Protein AF-A0A1V4HLN2-F1 (afdb_monomer_lite)

Sequence (85 aa):
MVWSIVIIISVSAIVSIVLIRQKATNDLLRSIVKEMGLRNPLDEDLQKLVTQGKKRKSIRKAQKIYGFTVREAENYIGLLGEGKR

Foldseek 3Di:
DVVVVVVVVVVVVVVVVVVVVVLVVLVVVVVVCVVVVHDDPLLVVLLVCVVVVVLVVSLVSCCVVNVDDSVRSNVVSVVSNVVPD

Secondary structure (DSSP, 8-state):
-HHHHHHHHHHHHHHHHHHHHHHHHHHHHHHHHHHTTPPPHHHHHHHHHHHTT-HHHHHHHHHHHH---HHHHHHHHHHHHHTT-

pLDDT: mean 74.87, std 8.33, range [40.38, 85.19]

Radius of gyration: 17.47 Å; chains: 1; bounding box: 48×24×41 Å

Structure (mmCIF, N/CA/C/O backbone):
data_AF-A0A1V4HLN2-F1
#
_entry.id   AF-A0A1V4HLN2-F1
#
loop_
_atom_site.group_PDB
_atom_site.id
_atom_site.type_symbol
_atom_site.label_atom_id
_atom_site.label_alt_id
_atom_site.label_comp_id
_atom_site.label_asym_id
_atom_site.label_entity_id
_atom_site.label_seq_id
_atom_site.pdbx_PDB_ins_code
_atom_site.Cartn_x
_atom_site.Cartn_y
_atom_site.Cartn_z
_atom_site.occupancy
_atom_site.B_iso_or_equiv
_atom_site.auth_seq_id
_atom_site.auth_comp_id
_atom_site.auth_asym_id
_atom_site.auth_atom_id
_atom_site.pdbx_PDB_model_num
ATOM 1 N N . MET A 1 1 ? 28.981 -15.022 -19.597 1.00 62.84 1 MET A N 1
ATOM 2 C CA . MET A 1 1 ? 28.790 -14.298 -18.318 1.00 62.84 1 MET A CA 1
ATOM 3 C C . MET A 1 1 ? 28.166 -12.916 -18.514 1.00 62.84 1 MET A C 1
ATOM 5 O O 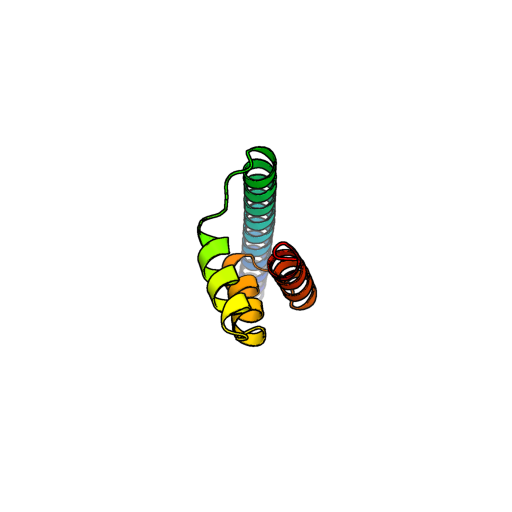. MET A 1 1 ? 27.134 -12.666 -17.915 1.00 62.84 1 MET A O 1
ATOM 9 N N . VAL A 1 2 ? 28.706 -12.043 -19.376 1.00 72.56 2 VAL A N 1
ATOM 10 C CA . VAL A 1 2 ? 28.149 -10.685 -19.605 1.00 72.56 2 VAL A CA 1
ATOM 11 C C . VAL A 1 2 ? 26.700 -10.707 -20.122 1.00 72.56 2 VAL A C 1
ATOM 13 O O . VAL A 1 2 ? 25.844 -10.002 -19.600 1.00 72.56 2 VAL A O 1
ATOM 16 N N . TRP A 1 3 ? 26.386 -11.593 -21.069 1.00 70.38 3 TRP A N 1
ATOM 17 C CA . TRP A 1 3 ? 25.031 -11.760 -21.618 1.00 70.38 3 TRP A CA 1
ATOM 18 C C . TRP A 1 3 ? 23.980 -12.181 -20.579 1.00 70.38 3 TRP A C 1
ATOM 20 O O . TRP A 1 3 ? 22.829 -11.764 -20.647 1.00 70.38 3 TRP A O 1
ATOM 30 N N . SER A 1 4 ? 24.388 -12.955 -19.573 1.00 77.69 4 SER A N 1
ATOM 31 C CA . SER A 1 4 ? 23.534 -13.396 -18.467 1.00 77.69 4 SER A CA 1
ATOM 32 C C . SER A 1 4 ? 23.076 -12.213 -17.607 1.00 77.69 4 SER A C 1
ATOM 34 O O . SER A 1 4 ? 21.919 -12.142 -17.203 1.00 77.69 4 SER A O 1
ATOM 36 N N . ILE A 1 5 ? 23.977 -11.254 -17.370 1.00 79.81 5 ILE A N 1
ATOM 37 C CA . ILE A 1 5 ? 23.715 -10.048 -16.574 1.00 79.81 5 ILE A CA 1
ATOM 38 C C . ILE A 1 5 ? 22.731 -9.130 -17.309 1.00 79.81 5 ILE A C 1
ATOM 40 O O . ILE A 1 5 ? 21.797 -8.615 -16.696 1.00 79.81 5 ILE A O 1
ATOM 44 N N . VAL A 1 6 ? 22.883 -8.988 -18.630 1.00 80.19 6 VAL A N 1
ATOM 45 C CA . VAL A 1 6 ? 21.969 -8.192 -19.466 1.00 80.19 6 VAL A CA 1
ATOM 46 C C . VAL A 1 6 ? 20.541 -8.739 -19.390 1.00 80.19 6 VAL A C 1
ATOM 48 O O . VAL A 1 6 ? 19.598 -7.972 -19.196 1.00 80.19 6 VAL A O 1
ATOM 51 N N . ILE A 1 7 ? 20.370 -10.063 -19.459 1.00 81.69 7 ILE A N 1
ATOM 52 C CA . ILE A 1 7 ? 19.050 -10.705 -19.355 1.00 81.69 7 ILE A CA 1
ATOM 53 C C . ILE A 1 7 ? 18.409 -10.434 -17.985 1.00 81.69 7 ILE A C 1
ATOM 55 O O . ILE A 1 7 ? 17.238 -10.064 -17.923 1.00 81.69 7 ILE A O 1
ATOM 59 N N . ILE A 1 8 ? 19.168 -10.541 -16.890 1.00 81.19 8 ILE A N 1
ATOM 60 C CA . ILE A 1 8 ? 18.656 -10.295 -15.530 1.00 81.19 8 ILE A CA 1
ATOM 61 C C . ILE A 1 8 ? 18.179 -8.843 -15.365 1.00 81.19 8 ILE A C 1
ATOM 63 O O . ILE A 1 8 ? 17.094 -8.605 -14.829 1.00 81.19 8 ILE A O 1
ATOM 67 N N . ILE A 1 9 ? 18.951 -7.872 -15.864 1.00 79.12 9 ILE A N 1
ATOM 68 C CA . ILE A 1 9 ? 18.580 -6.448 -15.810 1.00 79.12 9 ILE A CA 1
ATOM 69 C C . ILE A 1 9 ? 17.303 -6.193 -16.624 1.00 79.12 9 ILE A C 1
ATOM 71 O O . ILE A 1 9 ? 16.397 -5.502 -16.157 1.00 79.12 9 ILE A O 1
ATOM 75 N N . SER A 1 10 ? 17.198 -6.810 -17.804 1.00 74.25 10 SER A N 1
ATOM 76 C CA . SER A 1 10 ? 16.033 -6.689 -18.691 1.00 74.25 10 SER A CA 1
ATOM 77 C C . SER A 1 10 ? 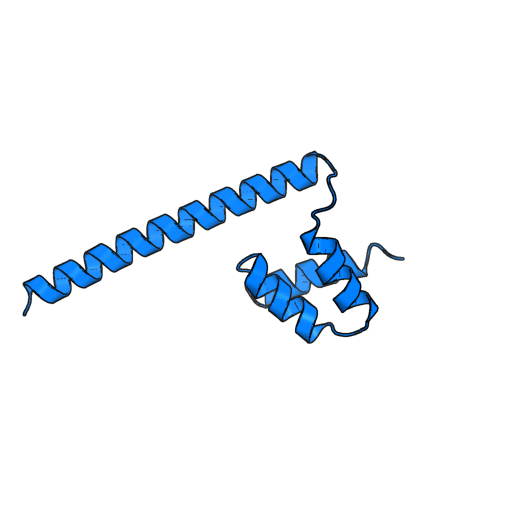14.751 -7.193 -18.025 1.00 74.25 10 SER A C 1
ATOM 79 O O . SER A 1 10 ? 13.728 -6.508 -18.026 1.00 74.25 10 SER A O 1
ATOM 81 N N . VAL A 1 11 ? 14.812 -8.374 -17.403 1.00 78.75 11 VAL A N 1
ATOM 82 C CA . VAL A 1 11 ? 13.667 -8.971 -16.701 1.00 78.75 11 VAL A CA 1
ATOM 83 C C . VAL A 1 11 ? 13.263 -8.120 -15.494 1.00 78.75 11 VAL A C 1
ATOM 85 O O . VAL A 1 11 ? 12.076 -7.865 -15.299 1.00 78.75 11 VAL A O 1
ATOM 88 N N . SER A 1 12 ? 14.230 -7.612 -14.724 1.00 72.38 12 SER A N 1
ATOM 89 C CA . SER A 1 12 ? 13.968 -6.728 -13.578 1.00 72.38 12 SER A CA 1
ATOM 90 C C . SER A 1 12 ? 13.221 -5.445 -13.977 1.00 72.38 12 SER A C 1
ATOM 92 O O . SER A 1 12 ? 12.262 -5.035 -13.311 1.00 72.38 12 SER A O 1
ATOM 94 N N . ALA A 1 13 ? 13.599 -4.840 -15.109 1.00 73.50 13 ALA A N 1
ATOM 95 C CA . ALA A 1 13 ? 12.927 -3.653 -15.635 1.00 73.50 13 ALA A CA 1
ATOM 96 C C . ALA A 1 13 ? 11.467 -3.945 -16.028 1.00 73.50 13 ALA A C 1
ATOM 98 O O . ALA A 1 13 ? 10.564 -3.191 -15.659 1.00 73.50 13 ALA A O 1
ATOM 99 N N . ILE A 1 14 ? 11.216 -5.069 -16.707 1.00 76.50 14 ILE A N 1
ATOM 100 C CA . ILE A 1 14 ? 9.863 -5.489 -17.107 1.00 76.50 14 ILE A CA 1
ATOM 101 C C . ILE A 1 14 ? 8.985 -5.741 -15.876 1.00 76.50 14 ILE A C 1
ATOM 103 O O . ILE A 1 14 ? 7.859 -5.245 -15.812 1.00 76.50 14 ILE A O 1
ATOM 107 N N . VAL A 1 15 ? 9.506 -6.451 -14.870 1.00 72.50 15 VAL A N 1
ATOM 108 C CA . VAL A 1 15 ? 8.789 -6.707 -13.609 1.00 72.50 15 VAL A CA 1
ATOM 109 C C . VAL A 1 15 ? 8.432 -5.394 -12.911 1.00 72.50 15 VAL A C 1
ATOM 111 O O . VAL A 1 15 ? 7.296 -5.220 -12.471 1.00 72.50 15 VAL A O 1
ATOM 114 N N . SER A 1 16 ? 9.357 -4.434 -12.875 1.00 70.19 16 SER A N 1
ATOM 115 C CA . SER A 1 16 ? 9.107 -3.115 -12.281 1.00 70.19 16 SER A CA 1
ATOM 116 C C . SER A 1 16 ? 7.974 -2.367 -12.995 1.00 70.19 16 SER A C 1
ATOM 118 O O . SER A 1 16 ? 7.082 -1.829 -12.340 1.00 70.19 16 SER A O 1
ATOM 120 N N . ILE A 1 17 ? 7.947 -2.387 -14.332 1.00 73.44 17 ILE A N 1
ATOM 121 C CA . ILE A 1 17 ? 6.885 -1.753 -15.133 1.00 73.44 17 ILE A CA 1
ATOM 122 C C . ILE A 1 17 ? 5.521 -2.401 -14.861 1.00 73.44 17 ILE A C 1
ATOM 124 O O . ILE A 1 17 ? 4.522 -1.694 -14.705 1.00 73.44 17 ILE A O 1
ATOM 128 N N . VAL A 1 18 ? 5.467 -3.734 -14.777 1.00 72.19 18 VAL A N 1
ATOM 129 C CA . VAL A 1 18 ? 4.227 -4.470 -14.480 1.00 72.19 18 VAL A CA 1
ATOM 130 C C . VAL A 1 18 ? 3.702 -4.120 -13.087 1.00 72.19 18 VAL A C 1
ATOM 132 O O . VAL A 1 18 ? 2.511 -3.845 -12.943 1.00 72.19 18 VAL A O 1
ATOM 135 N N . LEU A 1 19 ? 4.579 -4.048 -12.081 1.00 69.38 19 LEU A N 1
ATOM 136 C CA . LEU A 1 19 ? 4.205 -3.657 -10.718 1.00 69.38 19 LEU A CA 1
ATOM 137 C C . LEU A 1 19 ? 3.684 -2.214 -10.652 1.00 69.38 19 LEU A C 1
ATOM 139 O O . LEU A 1 19 ? 2.680 -1.955 -9.987 1.00 69.38 19 LEU A O 1
ATOM 143 N N . ILE A 1 20 ? 4.311 -1.283 -11.380 1.00 72.12 20 ILE A N 1
ATOM 144 C CA . ILE A 1 20 ? 3.848 0.112 -11.469 1.00 72.12 20 ILE A CA 1
ATOM 145 C C . ILE A 1 20 ? 2.450 0.177 -12.099 1.00 72.12 20 ILE A C 1
ATOM 147 O O . ILE A 1 20 ? 1.566 0.851 -11.569 1.00 72.12 20 ILE A O 1
ATOM 151 N N . ARG A 1 21 ? 2.214 -0.555 -13.197 1.00 69.81 21 ARG A N 1
ATOM 152 C CA . ARG A 1 21 ? 0.897 -0.598 -13.855 1.00 69.81 21 ARG A CA 1
ATOM 153 C C . ARG A 1 21 ? -0.177 -1.252 -12.988 1.00 69.81 21 ARG A C 1
ATOM 155 O O . ARG A 1 21 ? -1.310 -0.771 -12.967 1.00 69.81 21 ARG A O 1
ATOM 162 N N . GLN A 1 22 ? 0.165 -2.307 -12.248 1.00 70.88 22 GLN A N 1
ATOM 163 C CA . GLN A 1 22 ? -0.743 -2.907 -11.267 1.00 70.88 22 GLN A CA 1
ATOM 164 C C . GLN A 1 22 ? -1.124 -1.913 -10.174 1.00 70.88 22 GLN A C 1
ATOM 166 O O . GLN A 1 22 ? -2.303 -1.800 -9.846 1.00 70.88 22 GLN A O 1
ATOM 171 N N . LYS A 1 23 ? -0.149 -1.163 -9.648 1.00 70.06 23 LYS A N 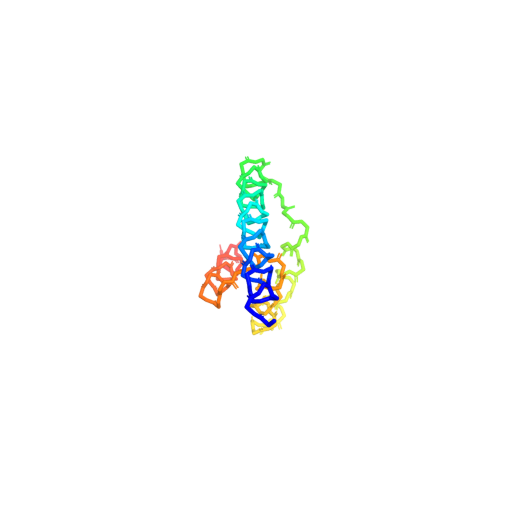1
ATOM 172 C CA . LYS A 1 23 ? -0.403 -0.142 -8.630 1.00 70.06 23 LYS A CA 1
ATOM 173 C C . LYS A 1 23 ? -1.345 0.942 -9.159 1.00 70.06 23 LYS A C 1
ATOM 175 O O . LYS A 1 23 ? -2.362 1.204 -8.531 1.00 70.06 23 LYS A O 1
ATOM 180 N N . ALA A 1 24 ? -1.089 1.453 -10.364 1.00 69.50 24 ALA A N 1
ATOM 181 C CA . ALA A 1 24 ? -1.954 2.441 -11.012 1.00 69.50 24 ALA A CA 1
ATOM 182 C C . ALA A 1 24 ? -3.387 1.925 -11.249 1.00 69.50 24 ALA A C 1
ATOM 184 O O . ALA A 1 24 ? -4.354 2.650 -11.028 1.00 69.50 24 ALA A O 1
ATOM 185 N N . THR A 1 25 ? -3.535 0.661 -11.660 1.00 72.19 25 THR A N 1
ATOM 186 C CA . THR A 1 25 ? -4.854 0.039 -11.867 1.00 72.19 25 THR A CA 1
ATOM 187 C C . THR A 1 25 ? -5.604 -0.114 -10.547 1.00 72.19 25 THR A C 1
ATOM 189 O O . THR A 1 25 ? -6.790 0.198 -10.477 1.00 72.19 25 THR A O 1
ATOM 192 N N . ASN A 1 26 ? -4.916 -0.546 -9.487 1.00 74.38 26 ASN A N 1
ATOM 193 C CA . ASN A 1 26 ? -5.501 -0.649 -8.153 1.00 74.38 26 ASN A CA 1
ATOM 194 C C . ASN A 1 26 ? -5.905 0.717 -7.596 1.00 74.38 26 ASN A C 1
ATOM 196 O O . ASN A 1 26 ? -6.978 0.823 -7.009 1.00 74.38 26 ASN A O 1
ATOM 200 N N . ASP A 1 27 ? -5.086 1.750 -7.794 1.00 73.88 27 ASP A N 1
ATOM 201 C CA . ASP A 1 27 ? -5.389 3.111 -7.345 1.00 73.88 27 ASP A CA 1
ATOM 202 C C . ASP A 1 27 ? -6.615 3.682 -8.077 1.00 73.88 27 ASP A C 1
ATOM 204 O O . ASP A 1 27 ? -7.505 4.245 -7.435 1.00 73.88 27 ASP A O 1
ATOM 208 N N . LEU A 1 28 ? -6.726 3.450 -9.392 1.00 74.88 28 LEU A N 1
ATOM 209 C CA . LEU A 1 28 ? -7.919 3.787 -10.179 1.00 74.88 28 LEU A CA 1
ATOM 210 C C . LEU A 1 28 ? -9.158 3.043 -9.682 1.00 74.88 28 LEU A C 1
ATOM 212 O O . LEU A 1 28 ? -10.190 3.670 -9.449 1.00 74.88 28 LEU A O 1
ATOM 216 N N . LEU A 1 29 ? -9.054 1.729 -9.455 1.00 72.44 29 LEU A N 1
ATOM 217 C CA . LEU A 1 29 ? -10.154 0.934 -8.904 1.00 72.44 29 LEU A CA 1
ATOM 218 C C . LEU A 1 29 ? -10.602 1.484 -7.546 1.00 72.44 29 LEU A C 1
ATOM 220 O O . LEU A 1 29 ? -11.794 1.584 -7.275 1.00 72.44 29 LEU A O 1
ATOM 224 N N . ARG A 1 30 ? -9.647 1.888 -6.703 1.00 68.56 30 ARG A N 1
ATOM 225 C CA . ARG A 1 30 ? -9.910 2.503 -5.398 1.00 68.56 30 ARG A CA 1
ATOM 226 C C . ARG A 1 30 ? -10.633 3.838 -5.528 1.00 68.56 30 ARG A C 1
ATOM 228 O O . ARG A 1 30 ? -11.543 4.098 -4.746 1.00 68.56 30 ARG A O 1
ATOM 235 N N . SER A 1 31 ? -10.233 4.666 -6.492 1.00 70.44 31 SER A N 1
ATOM 236 C CA . SER A 1 31 ? -10.886 5.946 -6.777 1.00 70.44 31 SER A CA 1
ATOM 237 C C . SER A 1 31 ? -12.324 5.733 -7.240 1.00 70.44 31 SER A C 1
ATOM 239 O O . SER A 1 31 ? -13.234 6.342 -6.692 1.00 70.44 31 SER A O 1
ATOM 241 N N . ILE A 1 32 ? -12.535 4.790 -8.160 1.00 73.69 32 ILE A N 1
ATOM 242 C CA . ILE A 1 32 ? -13.858 4.427 -8.676 1.00 73.69 32 ILE A CA 1
ATOM 243 C C . ILE A 1 32 ? -14.752 3.878 -7.552 1.00 73.69 32 ILE A C 1
ATOM 245 O O . ILE A 1 32 ? -15.897 4.294 -7.410 1.00 73.69 32 ILE A O 1
ATOM 249 N N . VAL A 1 33 ? -14.236 2.982 -6.705 1.00 69.19 33 VAL A N 1
ATOM 250 C CA . VAL A 1 33 ? -14.971 2.450 -5.540 1.00 69.19 33 VAL A CA 1
ATOM 251 C C . VAL A 1 33 ? -15.347 3.568 -4.563 1.00 69.19 33 VAL A C 1
ATOM 253 O O . VAL A 1 33 ? -16.471 3.585 -4.059 1.00 69.19 33 VAL A O 1
ATOM 256 N N . LYS A 1 34 ? -14.438 4.524 -4.330 1.00 67.62 34 LYS A N 1
ATOM 257 C CA . LYS A 1 34 ? -14.683 5.692 -3.474 1.00 67.62 34 LYS A CA 1
ATOM 258 C C . LYS A 1 34 ? -15.756 6.615 -4.061 1.00 67.62 34 LYS A C 1
ATOM 260 O O . LYS A 1 34 ? -16.624 7.056 -3.315 1.00 67.62 34 LYS A O 1
ATOM 265 N N . GLU A 1 35 ? -15.715 6.885 -5.365 1.00 70.69 35 GLU A N 1
ATOM 266 C CA . GLU A 1 35 ? -16.725 7.691 -6.067 1.00 70.69 35 GLU A CA 1
ATOM 267 C C . GLU A 1 35 ? -18.095 7.009 -6.095 1.00 70.69 35 GLU A C 1
ATOM 269 O O . GLU A 1 35 ? -19.112 7.670 -5.909 1.00 70.69 35 GLU A O 1
ATOM 274 N N . MET A 1 36 ? -18.132 5.682 -6.240 1.00 71.06 36 MET A N 1
ATOM 275 C CA . MET A 1 36 ? -19.374 4.907 -6.197 1.00 71.06 36 MET A CA 1
ATOM 276 C C . MET A 1 36 ? -19.950 4.744 -4.780 1.00 71.06 36 MET A C 1
ATOM 278 O O . MET A 1 36 ? -21.005 4.133 -4.622 1.00 71.06 36 MET A O 1
ATOM 282 N N . GLY A 1 37 ? -19.271 5.238 -3.735 1.00 62.25 37 GLY A N 1
ATOM 283 C CA . GLY A 1 37 ? -19.705 5.075 -2.342 1.00 62.25 37 GLY A CA 1
ATOM 284 C C . GLY A 1 37 ? -19.769 3.613 -1.883 1.00 62.25 37 GLY A C 1
ATOM 285 O O . GLY A 1 37 ? -20.358 3.306 -0.844 1.00 62.25 37 GLY A O 1
ATOM 286 N N . LEU A 1 38 ? -19.172 2.696 -2.650 1.00 64.75 38 LEU A N 1
ATOM 287 C CA . LEU A 1 38 ? -19.168 1.276 -2.345 1.00 64.75 38 LEU A CA 1
ATOM 288 C C . LEU A 1 38 ? -18.176 1.035 -1.211 1.00 64.75 38 LEU A C 1
ATOM 290 O O . LEU A 1 38 ? -16.989 1.346 -1.315 1.00 64.75 38 LEU A O 1
ATOM 294 N N . ARG A 1 39 ? -18.655 0.450 -0.110 1.00 59.06 39 ARG A N 1
ATOM 295 C CA . ARG A 1 39 ? -17.756 -0.059 0.926 1.00 59.06 39 ARG A CA 1
ATOM 296 C C . ARG A 1 39 ? -16.911 -1.161 0.314 1.00 59.06 39 ARG A C 1
ATOM 298 O O . ARG A 1 39 ? -17.439 -2.170 -0.147 1.00 59.06 39 ARG A O 1
ATOM 305 N N . ASN A 1 40 ? -15.597 -0.978 0.332 1.00 65.88 40 ASN A N 1
ATOM 306 C CA . ASN A 1 40 ? -14.699 -2.041 -0.066 1.00 65.88 40 ASN A CA 1
ATOM 307 C C . ASN A 1 40 ? -14.847 -3.184 0.959 1.00 65.88 40 ASN A C 1
ATOM 309 O O . ASN A 1 40 ? -14.646 -2.939 2.149 1.00 65.88 40 ASN A O 1
ATOM 313 N N . PRO A 1 41 ? -15.190 -4.422 0.566 1.00 62.47 41 PRO A N 1
ATOM 314 C CA . PRO A 1 41 ? -15.334 -5.536 1.511 1.00 62.47 41 PRO A CA 1
ATOM 315 C C . PRO A 1 41 ? -14.047 -5.804 2.314 1.00 62.47 41 PRO A C 1
ATOM 317 O O . PRO A 1 41 ? -14.091 -6.298 3.439 1.00 62.47 41 PRO A O 1
ATOM 320 N N . LEU A 1 42 ? -12.888 -5.401 1.782 1.00 66.38 42 LEU A N 1
ATOM 321 C CA . LEU A 1 42 ? -11.600 -5.454 2.481 1.00 66.38 42 LEU A CA 1
ATOM 322 C C . LEU A 1 42 ? -11.513 -4.468 3.661 1.00 66.38 42 LEU A C 1
ATOM 324 O O . LEU A 1 42 ? -10.743 -4.697 4.600 1.00 66.38 42 LEU A O 1
ATOM 328 N N . ASP A 1 43 ? -12.315 -3.402 3.648 1.00 68.50 43 ASP A N 1
ATOM 329 C CA . ASP A 1 43 ? -12.375 -2.422 4.729 1.00 68.50 43 ASP A CA 1
ATOM 330 C C . ASP A 1 43 ? -13.145 -2.935 5.937 1.00 68.50 43 ASP A C 1
ATOM 332 O O . ASP A 1 43 ? -12.786 -2.567 7.048 1.00 68.50 43 ASP A O 1
ATOM 336 N N . GLU A 1 44 ? -14.122 -3.833 5.782 1.00 70.56 44 GLU A N 1
ATOM 337 C CA . GLU A 1 44 ? -14.797 -4.440 6.940 1.00 70.56 44 GLU A CA 1
ATOM 338 C C . GLU A 1 44 ? -13.823 -5.255 7.790 1.00 70.56 44 GLU A C 1
ATOM 340 O O . GLU A 1 44 ? -13.827 -5.189 9.021 1.00 70.56 44 GLU A O 1
ATOM 345 N N . ASP A 1 45 ? -12.938 -5.991 7.128 1.00 74.44 45 ASP A N 1
ATOM 346 C CA . ASP A 1 45 ? -11.903 -6.796 7.762 1.00 74.44 45 ASP A CA 1
ATOM 347 C C . ASP A 1 45 ? -10.869 -5.932 8.494 1.00 74.44 45 ASP A C 1
ATOM 349 O O . ASP A 1 45 ? -10.432 -6.255 9.605 1.00 74.44 45 ASP A O 1
ATOM 353 N N . LEU A 1 46 ? -10.476 -4.813 7.883 1.00 77.94 46 LEU A N 1
ATOM 354 C CA . LEU A 1 46 ? -9.586 -3.831 8.499 1.00 77.94 46 LEU A CA 1
ATOM 355 C C . LEU A 1 46 ? -10.282 -3.098 9.649 1.00 77.94 46 LEU A C 1
ATOM 357 O O . LEU A 1 46 ? -9.691 -2.943 10.717 1.00 77.94 46 LEU A O 1
ATOM 361 N N . GLN A 1 47 ? -11.549 -2.732 9.486 1.00 78.31 47 GLN A N 1
ATOM 362 C CA . GLN A 1 47 ? -12.358 -2.041 10.487 1.00 78.31 47 GLN A CA 1
ATOM 363 C C . GLN A 1 47 ? -12.639 -2.938 11.701 1.00 78.31 47 GLN A C 1
ATOM 365 O O . GLN A 1 47 ? -12.561 -2.469 12.839 1.00 78.31 47 GLN A O 1
ATOM 370 N N . LYS A 1 48 ? -12.850 -4.248 11.503 1.00 80.50 48 LYS A N 1
ATOM 371 C CA . LYS A 1 48 ? -12.888 -5.253 12.584 1.00 80.50 48 LYS A CA 1
ATOM 372 C C . LYS A 1 48 ? -11.570 -5.300 13.359 1.00 80.50 48 LYS A C 1
ATOM 374 O O . LYS A 1 48 ? -11.572 -5.343 14.585 1.00 80.50 48 LYS A O 1
ATOM 379 N N . LEU A 1 49 ? -10.427 -5.248 12.675 1.00 81.38 49 LEU A N 1
ATOM 380 C CA . LEU A 1 49 ? -9.120 -5.239 13.346 1.00 81.38 49 LEU A CA 1
ATOM 381 C C . LEU A 1 49 ? -8.861 -3.940 14.120 1.00 81.38 49 LEU A C 1
ATOM 383 O O . LEU A 1 49 ? -8.279 -3.986 15.205 1.00 81.38 49 LEU A O 1
ATOM 387 N N . VAL A 1 50 ? -9.300 -2.797 13.589 1.00 81.38 50 VAL A N 1
ATOM 388 C CA . VAL A 1 50 ? -9.207 -1.494 14.266 1.00 81.38 50 VAL A CA 1
ATOM 389 C C . VAL A 1 50 ? -10.105 -1.449 15.502 1.00 81.38 50 VAL A C 1
ATOM 391 O O . VAL A 1 50 ? -9.630 -1.095 16.577 1.00 81.38 50 VAL A O 1
ATOM 394 N N . THR A 1 51 ? -11.361 -1.887 15.387 1.00 79.81 51 THR A N 1
ATOM 395 C CA . THR A 1 51 ? -12.312 -1.939 16.515 1.00 79.81 51 THR A CA 1
ATOM 396 C C . THR A 1 51 ? -11.892 -2.917 17.614 1.00 79.81 51 THR A C 1
ATOM 398 O O . THR A 1 51 ? -12.157 -2.664 18.781 1.00 79.81 51 THR A O 1
ATOM 401 N N . GLN A 1 52 ? -11.160 -3.983 17.278 1.00 84.31 52 GLN A N 1
ATOM 402 C CA . GLN A 1 52 ? -10.550 -4.897 18.254 1.00 84.31 52 GLN A CA 1
ATOM 403 C C . GLN A 1 52 ? -9.276 -4.340 18.925 1.00 84.31 52 GLN A C 1
ATOM 405 O O . GLN A 1 52 ? -8.585 -5.081 19.625 1.00 84.31 52 GLN A O 1
ATOM 410 N N . GLY A 1 53 ? -8.889 -3.085 18.662 1.00 81.31 53 GLY A N 1
ATOM 411 C CA . GLY A 1 53 ? -7.664 -2.478 19.198 1.00 81.31 53 GLY A CA 1
ATOM 412 C C . GLY A 1 53 ? -6.366 -3.038 18.599 1.00 81.31 53 GLY A C 1
ATOM 413 O O . GLY A 1 53 ? -5.266 -2.677 19.017 1.00 81.31 53 GLY A O 1
ATOM 414 N N . LYS A 1 54 ? -6.444 -3.896 17.572 1.00 85.19 54 LYS A N 1
ATOM 415 C CA . LYS A 1 54 ? -5.288 -4.572 16.958 1.00 85.19 54 LYS A CA 1
ATOM 416 C C . LYS A 1 54 ? -4.601 -3.697 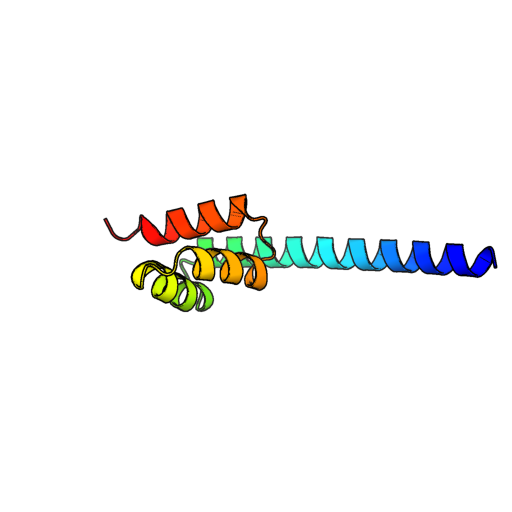15.900 1.00 85.19 54 LYS A C 1
ATOM 418 O O . LYS A 1 54 ? -4.213 -4.206 14.849 1.00 85.19 54 LYS A O 1
ATOM 423 N N . LYS A 1 55 ? -4.378 -2.406 16.193 1.00 80.44 55 LYS A N 1
ATOM 424 C CA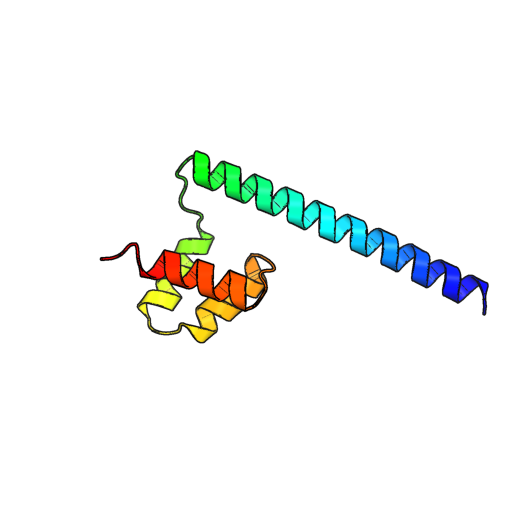 . LYS A 1 55 ? -3.876 -1.373 15.255 1.00 80.44 55 LYS A CA 1
ATOM 425 C C . LYS A 1 55 ? -2.655 -1.825 14.441 1.00 80.44 55 LYS A C 1
ATOM 427 O O . LYS A 1 55 ? -2.624 -1.677 13.223 1.00 80.44 55 LYS A O 1
ATOM 432 N N . ARG A 1 56 ? -1.677 -2.475 15.086 1.00 82.62 56 ARG A N 1
ATOM 433 C CA . ARG A 1 56 ? -0.459 -2.988 14.425 1.00 82.62 56 ARG A CA 1
ATOM 434 C C . ARG A 1 56 ? -0.744 -4.100 13.403 1.00 82.62 56 ARG A C 1
ATOM 436 O O . ARG A 1 56 ? -0.067 -4.179 12.380 1.00 82.62 56 ARG A O 1
ATOM 443 N N . LYS A 1 57 ? -1.742 -4.957 13.660 1.00 84.19 57 LYS A N 1
ATOM 444 C CA . LYS A 1 57 ? -2.190 -5.985 12.702 1.00 84.19 57 LYS A CA 1
ATOM 445 C C . LYS A 1 57 ? -2.992 -5.358 11.562 1.00 84.19 57 LYS A C 1
ATOM 447 O O . LYS A 1 57 ? -2.819 -5.792 10.428 1.00 84.19 57 LYS A O 1
ATOM 452 N N . SER A 1 58 ? -3.798 -4.331 11.838 1.00 84.06 58 SER A N 1
ATOM 453 C CA . SER A 1 58 ? -4.527 -3.572 10.814 1.00 84.06 58 SER A CA 1
ATOM 454 C C . SER A 1 58 ? -3.566 -2.910 9.826 1.00 84.06 58 SER A C 1
ATOM 456 O O . SER A 1 58 ? -3.722 -3.085 8.623 1.00 84.06 58 SER A O 1
ATOM 458 N N . ILE A 1 59 ? -2.513 -2.251 10.326 1.00 83.88 59 ILE A N 1
ATOM 459 C CA . ILE A 1 59 ? -1.475 -1.615 9.498 1.00 83.88 59 ILE A CA 1
ATOM 460 C C . ILE A 1 59 ? -0.790 -2.658 8.609 1.00 83.88 59 ILE A C 1
ATOM 462 O O . ILE A 1 59 ? -0.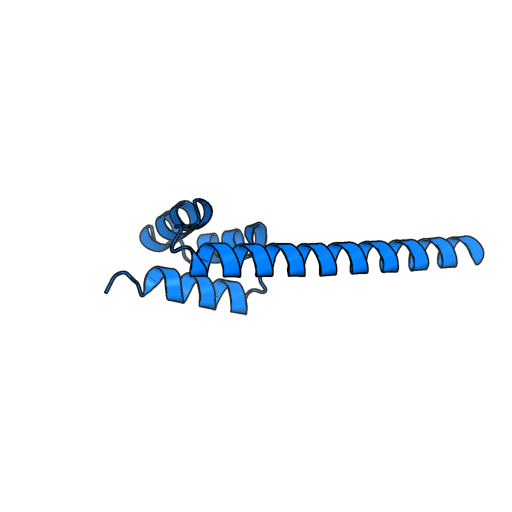796 -2.518 7.392 1.00 83.88 59 ILE A O 1
ATOM 466 N N . ARG A 1 60 ? -0.288 -3.764 9.182 1.00 85.00 60 ARG A N 1
ATOM 467 C CA . ARG A 1 60 ? 0.351 -4.839 8.395 1.00 85.00 60 ARG A CA 1
ATOM 468 C C . ARG A 1 60 ? -0.576 -5.429 7.331 1.00 85.00 60 ARG A C 1
ATOM 470 O O . ARG A 1 60 ? -0.129 -5.749 6.233 1.00 85.00 60 ARG A O 1
ATOM 477 N N . LYS A 1 61 ? -1.864 -5.589 7.649 1.00 83.06 61 LYS A N 1
ATOM 478 C CA . LYS A 1 61 ? -2.851 -6.118 6.702 1.00 83.06 61 LYS A CA 1
ATOM 479 C C . LYS A 1 61 ? -3.142 -5.104 5.587 1.00 83.06 61 LYS A C 1
ATOM 481 O O . LYS A 1 61 ? -3.192 -5.508 4.433 1.00 83.06 61 LYS A O 1
ATOM 486 N N . ALA A 1 62 ? -3.211 -3.808 5.897 1.00 82.19 62 ALA A N 1
ATOM 487 C CA . ALA A 1 62 ? -3.346 -2.742 4.901 1.00 82.19 62 ALA A CA 1
ATOM 488 C C . ALA A 1 62 ? -2.133 -2.670 3.960 1.00 82.19 62 ALA A C 1
ATOM 490 O O . ALA A 1 62 ? -2.314 -2.557 2.752 1.00 82.19 62 ALA A O 1
ATOM 491 N N . GLN A 1 63 ? -0.911 -2.827 4.479 1.00 83.81 63 GLN A N 1
ATOM 492 C CA . GLN A 1 63 ? 0.294 -2.914 3.643 1.00 83.81 63 GLN A CA 1
ATOM 493 C C . GLN A 1 63 ? 0.242 -4.112 2.690 1.00 83.81 63 GLN A C 1
ATOM 495 O O . GLN A 1 63 ? 0.593 -3.987 1.523 1.00 83.81 63 GLN A O 1
ATOM 500 N N . LYS A 1 64 ? -0.227 -5.271 3.170 1.00 80.69 64 LYS A N 1
ATOM 501 C CA . LYS A 1 64 ? -0.305 -6.492 2.358 1.00 80.69 64 LYS A CA 1
ATOM 502 C C . LYS A 1 64 ? -1.394 -6.427 1.284 1.00 80.69 64 LYS A C 1
ATOM 504 O O . LYS A 1 64 ? -1.182 -6.927 0.188 1.00 80.69 64 LYS A O 1
ATOM 509 N N . ILE A 1 65 ? -2.551 -5.851 1.609 1.00 79.94 65 ILE A N 1
ATOM 510 C CA . ILE A 1 65 ? -3.698 -5.765 0.694 1.00 79.94 65 ILE A CA 1
ATOM 511 C C . ILE A 1 65 ? -3.480 -4.666 -0.348 1.00 79.94 65 ILE A C 1
ATOM 513 O O . ILE A 1 65 ? -3.733 -4.882 -1.527 1.00 79.94 65 ILE A O 1
ATOM 517 N N . TYR A 1 66 ? -3.016 -3.493 0.086 1.00 76.88 66 TYR A N 1
ATOM 518 C CA . TYR A 1 66 ? -2.970 -2.295 -0.754 1.00 76.88 66 TYR A CA 1
ATOM 519 C C . TYR A 1 66 ? -1.559 -1.923 -1.224 1.00 76.88 66 TYR A C 1
ATOM 521 O O . TYR A 1 66 ? -1.396 -0.951 -1.951 1.00 76.88 66 TYR A O 1
ATOM 529 N N . GLY A 1 67 ? -0.524 -2.659 -0.807 1.00 76.25 67 GLY A N 1
ATOM 530 C CA . GLY A 1 67 ? 0.866 -2.325 -1.139 1.00 76.25 67 GLY A CA 1
ATOM 531 C C . GLY A 1 67 ? 1.337 -1.008 -0.516 1.00 76.25 67 GLY A C 1
ATOM 532 O O . GLY A 1 67 ? 2.282 -0.393 -1.007 1.00 76.25 67 GLY A O 1
ATOM 533 N N . PHE A 1 68 ? 0.662 -0.551 0.539 1.00 83.56 68 PHE A N 1
ATOM 534 C CA . PHE A 1 68 ? 0.974 0.702 1.210 1.00 83.56 68 PHE A CA 1
ATOM 535 C C . PHE A 1 68 ? 2.321 0.658 1.928 1.00 83.56 68 PHE A C 1
ATOM 537 O O . PHE A 1 68 ? 2.713 -0.338 2.546 1.00 83.56 68 PHE A O 1
ATOM 544 N N . THR A 1 69 ? 2.997 1.801 1.926 1.00 82.31 69 THR A N 1
ATOM 545 C CA . THR A 1 69 ? 4.068 2.083 2.880 1.00 82.31 69 THR A CA 1
ATOM 546 C C . THR A 1 69 ? 3.506 2.124 4.305 1.00 82.31 69 THR A C 1
ATOM 548 O O . THR A 1 69 ? 2.300 2.255 4.517 1.00 82.31 69 THR A O 1
ATOM 551 N N . VAL A 1 70 ? 4.375 2.007 5.315 1.00 82.75 70 VAL A N 1
ATOM 552 C CA . VAL A 1 70 ? 3.949 2.018 6.731 1.00 82.75 70 VAL A CA 1
ATOM 553 C C . VAL A 1 70 ? 3.107 3.260 7.037 1.00 82.75 70 VAL A C 1
ATOM 555 O O . VAL A 1 70 ? 2.046 3.159 7.646 1.00 82.75 70 VAL A O 1
ATOM 558 N N . ARG A 1 71 ? 3.546 4.415 6.532 1.00 84.19 71 ARG A N 1
ATOM 559 C CA . ARG A 1 71 ? 2.920 5.716 6.767 1.00 84.19 71 ARG A CA 1
ATOM 560 C C . ARG A 1 71 ? 1.572 5.861 6.051 1.00 84.19 71 ARG A C 1
ATOM 562 O O . ARG A 1 71 ? 0.627 6.376 6.638 1.00 84.19 71 ARG A O 1
ATOM 569 N N . GLU A 1 72 ? 1.452 5.364 4.819 1.00 78.31 72 GLU A N 1
ATOM 570 C CA . GLU A 1 72 ? 0.171 5.316 4.091 1.00 78.31 72 GLU A CA 1
ATOM 571 C C . GLU A 1 72 ? -0.833 4.385 4.780 1.00 78.31 72 GLU A C 1
ATOM 573 O O . GLU A 1 72 ? -2.002 4.732 4.935 1.00 78.31 72 GLU A O 1
ATOM 578 N N . ALA A 1 73 ? -0.372 3.223 5.252 1.00 84.44 73 ALA A N 1
ATOM 579 C CA . ALA A 1 73 ? -1.203 2.275 5.980 1.00 84.44 73 ALA A CA 1
ATOM 580 C C . ALA A 1 73 ? -1.673 2.836 7.330 1.00 84.44 73 ALA A C 1
ATOM 582 O O . ALA A 1 73 ? -2.835 2.657 7.689 1.00 84.44 73 ALA A O 1
ATOM 583 N N . GLU A 1 74 ? -0.809 3.535 8.066 1.00 83.81 74 GLU A N 1
ATOM 584 C CA . GLU A 1 74 ? -1.185 4.232 9.301 1.00 83.81 74 GLU A CA 1
ATOM 585 C C . GLU A 1 74 ? -2.238 5.307 9.058 1.00 83.81 74 GLU A C 1
ATOM 587 O O . GLU A 1 74 ? -3.231 5.351 9.785 1.00 83.81 74 GLU A O 1
ATOM 592 N N . ASN A 1 75 ? -2.054 6.120 8.016 1.00 84.25 75 ASN A N 1
ATOM 593 C CA . ASN A 1 75 ? -2.991 7.182 7.664 1.00 84.25 75 ASN A CA 1
ATOM 594 C C . ASN A 1 75 ? -4.354 6.601 7.250 1.00 84.25 75 ASN A C 1
ATOM 596 O O . ASN A 1 75 ? -5.399 7.022 7.738 1.00 84.25 75 ASN A O 1
ATOM 600 N N . TYR A 1 76 ? -4.346 5.542 6.436 1.00 82.50 76 TYR A N 1
ATOM 601 C CA . TYR A 1 76 ? -5.562 4.841 6.023 1.00 82.50 76 TYR A CA 1
ATOM 602 C C . TYR A 1 76 ? -6.328 4.221 7.202 1.00 82.50 76 TYR A C 1
ATOM 604 O O . TYR A 1 76 ? -7.548 4.344 7.302 1.00 82.50 76 TYR A O 1
ATOM 612 N N . ILE A 1 77 ? -5.609 3.571 8.121 1.00 83.44 77 ILE A N 1
ATOM 613 C CA . ILE A 1 77 ? -6.186 3.004 9.345 1.00 83.44 77 ILE A CA 1
ATOM 614 C C . ILE A 1 77 ? -6.716 4.096 10.283 1.00 83.44 77 ILE A C 1
ATOM 616 O O . ILE A 1 77 ? -7.736 3.877 10.936 1.00 83.44 77 ILE A O 1
ATOM 620 N N . GLY A 1 78 ? -6.049 5.251 10.349 1.00 81.94 78 GLY A N 1
ATOM 621 C CA . GLY A 1 78 ? -6.517 6.424 11.089 1.00 81.94 78 GLY A CA 1
ATOM 622 C C . GLY A 1 78 ? -7.882 6.894 10.591 1.00 81.94 78 GLY A C 1
ATOM 623 O O . GLY A 1 78 ? -8.833 6.920 11.368 1.00 81.94 78 GLY A O 1
ATOM 624 N N . LEU A 1 79 ? -8.009 7.114 9.279 1.00 79.81 79 LEU A N 1
ATOM 625 C CA . LEU A 1 79 ? -9.269 7.515 8.638 1.00 79.81 79 LEU A CA 1
ATOM 626 C C . LEU A 1 79 ? -10.404 6.501 8.875 1.00 79.81 79 LEU A C 1
ATOM 628 O O . LEU A 1 79 ? -11.542 6.881 9.142 1.00 79.81 79 LEU A O 1
ATOM 632 N N . LEU A 1 80 ? -10.095 5.199 8.838 1.00 77.06 80 LEU A N 1
ATOM 633 C CA . LEU A 1 80 ? -11.059 4.127 9.132 1.00 77.06 80 LEU A CA 1
ATOM 634 C C . LEU A 1 80 ? -11.509 4.079 10.603 1.00 77.06 80 LEU A C 1
ATOM 636 O O . LEU A 1 80 ? -12.595 3.569 10.891 1.00 77.06 80 LEU A O 1
ATOM 640 N N . GLY A 1 81 ? -10.668 4.545 11.529 1.00 69.81 81 GLY A N 1
ATOM 641 C CA . GLY A 1 81 ? -10.967 4.606 12.961 1.00 69.81 81 GLY A CA 1
ATOM 642 C C . GLY A 1 81 ? -11.720 5.871 13.376 1.00 69.81 81 GLY A C 1
ATOM 643 O O . GLY A 1 81 ? -12.524 5.811 14.304 1.00 69.81 81 GLY A O 1
ATOM 644 N N . GLU A 1 82 ? -11.486 6.991 12.690 1.00 64.62 82 GLU A N 1
ATOM 645 C CA . GLU A 1 82 ? -12.101 8.293 12.990 1.00 64.62 82 GLU A CA 1
ATOM 646 C C . GLU A 1 82 ? -13.538 8.429 12.479 1.00 64.62 82 GLU A C 1
ATOM 648 O O . GLU A 1 82 ? -14.331 9.118 13.113 1.00 64.62 82 GLU A O 1
ATOM 653 N N . GLY A 1 83 ? -13.932 7.700 11.427 1.00 55.47 83 GLY A N 1
ATOM 654 C CA . GLY A 1 83 ? -15.314 7.669 10.913 1.00 55.47 83 GLY A CA 1
ATOM 655 C C . GLY A 1 83 ? -16.367 7.045 11.852 1.00 55.47 83 GLY A C 1
ATOM 656 O O . GLY A 1 83 ? -17.429 6.633 11.391 1.00 55.47 83 GLY A O 1
ATOM 657 N N . LYS A 1 84 ? -16.059 6.907 13.148 1.00 48.00 84 LYS A N 1
ATOM 658 C CA . LYS A 1 84 ? -16.926 6.380 14.216 1.00 48.00 84 LYS A CA 1
ATOM 659 C C . LYS A 1 84 ? -17.098 7.342 15.405 1.00 48.00 84 LYS A C 1
ATOM 661 O O . LYS A 1 84 ? -17.585 6.899 16.446 1.00 48.00 84 LYS A O 1
ATOM 666 N N . ARG A 1 85 ? -16.683 8.606 15.284 1.00 40.38 85 ARG A N 1
ATOM 667 C CA . ARG A 1 85 ? -17.054 9.659 16.241 1.00 40.38 85 ARG A CA 1
ATOM 668 C C . ARG A 1 85 ? -18.255 10.442 15.745 1.00 40.38 85 ARG A C 1
ATOM 670 O O . ARG A 1 85 ? -18.268 10.761 14.539 1.00 40.38 85 ARG A O 1
#

Organism: NCBI:txid1469647